Protein AF-A0A367IIX4-F1 (afdb_monomer_lite)

Sequence (174 aa):
MQEYLVDTELEQNIHPFYHLTSIYDNSIYEAFSKIIQKLIRELPALENLLNILRTNSGIEKAYLFDTLTKIYIATDSTPVEMDSYELCSDMIDVVLDIECIYGTQSGCGPIHKSNEDEIVEDLQVGRYRDSGSSHTLADVEASSIIKLNNGDVLYMKEINSHFSSVVYYVDMFK

Foldseek 3Di:
DVVVVVVVVVVVPDDDDDFDDDPVDCRVQVVVLVVLLVVDPCQVVVQVVQQVCCVVPQFPWKFKFFLVSLHTNHIHPDDDDRVVSVVLNVVSVVLVVVCVVPPPPPDDDDPDDDDDDDDDDDPDPDDDDDDDDDDPPDPPFDKDWDADPQGKIWIWTDPDPHTTIMITIHDPPD

Structure (mmCIF, N/CA/C/O backbone):
data_AF-A0A367IIX4-F1
#
_entry.id   AF-A0A367IIX4-F1
#
loop_
_atom_site.group_PDB
_atom_site.id
_atom_site.type_symbol
_atom_site.label_atom_id
_atom_site.label_alt_id
_atom_site.label_comp_id
_atom_site.label_asym_id
_atom_site.label_entity_id
_atom_site.label_seq_id
_atom_site.pdbx_PDB_ins_code
_atom_site.Cartn_x
_atom_site.Cartn_y
_atom_site.Cartn_z
_atom_site.occupancy
_atom_site.B_iso_or_equiv
_atom_site.auth_seq_id
_atom_site.auth_comp_id
_atom_site.auth_asym_id
_atom_site.auth_atom_id
_atom_site.pdbx_PDB_model_num
ATOM 1 N N . MET A 1 1 ? -20.932 34.386 31.357 1.00 48.75 1 MET A N 1
ATOM 2 C CA . MET A 1 1 ? -21.935 33.722 30.491 1.00 48.75 1 MET A CA 1
ATOM 3 C C . MET A 1 1 ? -21.544 33.792 29.011 1.00 48.75 1 MET A C 1
ATOM 5 O O . MET A 1 1 ? -21.866 32.857 28.302 1.00 48.75 1 MET A O 1
ATOM 9 N N . GLN A 1 2 ? -20.805 34.819 28.554 1.00 46.47 2 GLN A N 1
ATOM 10 C CA . GLN A 1 2 ? -20.222 34.857 27.199 1.00 46.47 2 GLN A CA 1
ATOM 11 C C . GLN A 1 2 ? -19.034 33.898 26.956 1.00 46.47 2 GLN A C 1
ATOM 13 O O . GLN A 1 2 ? -18.900 33.430 25.836 1.00 46.47 2 GLN A O 1
ATOM 18 N N . GLU A 1 3 ? -18.204 33.562 27.955 1.00 51.53 3 GLU A N 1
ATOM 19 C CA . GLU A 1 3 ? -17.056 32.644 27.748 1.00 51.53 3 GLU A CA 1
ATOM 20 C C . GLU A 1 3 ? -17.473 31.214 27.364 1.00 51.53 3 GLU A C 1
ATOM 22 O O . GLU A 1 3 ? -16.812 30.587 26.550 1.00 51.53 3 GLU A O 1
ATOM 27 N N . TYR A 1 4 ? -18.615 30.728 27.857 1.00 50.81 4 TYR A N 1
ATOM 28 C CA . TYR A 1 4 ? -19.083 29.357 27.595 1.00 50.81 4 TYR A CA 1
ATOM 29 C C . TYR A 1 4 ? -19.603 29.145 26.160 1.00 50.81 4 TYR A C 1
ATOM 31 O O . TYR A 1 4 ? -19.704 28.016 25.695 1.00 50.81 4 TYR A O 1
ATOM 39 N N . LEU A 1 5 ? -19.958 30.229 25.458 1.00 51.00 5 LEU A N 1
ATOM 40 C CA . LEU A 1 5 ? -20.463 30.173 24.080 1.00 51.00 5 LEU A CA 1
ATOM 41 C C . LEU A 1 5 ? -19.329 30.164 23.046 1.00 51.00 5 LEU A C 1
ATOM 43 O O . LEU A 1 5 ? -19.513 29.625 21.960 1.00 51.00 5 LEU A O 1
ATOM 47 N N . VAL A 1 6 ? -18.155 30.704 23.395 1.00 54.66 6 VAL A N 1
ATOM 48 C CA . VAL A 1 6 ? -16.970 30.697 22.521 1.00 54.66 6 VAL A CA 1
ATOM 49 C C . VAL A 1 6 ? -16.384 29.287 22.413 1.00 54.66 6 VAL A C 1
ATOM 51 O O . VAL A 1 6 ? -16.012 28.863 21.322 1.00 54.66 6 VAL A O 1
ATOM 54 N N . ASP A 1 7 ? -16.393 28.519 23.507 1.00 53.16 7 ASP A N 1
ATOM 55 C CA . ASP A 1 7 ? -15.954 27.117 23.487 1.00 53.16 7 ASP A CA 1
ATOM 56 C C . ASP A 1 7 ? -16.857 26.242 22.598 1.00 53.16 7 ASP A C 1
ATOM 58 O O . ASP A 1 7 ? -16.373 25.351 21.905 1.00 53.16 7 ASP A O 1
ATOM 62 N N . THR A 1 8 ? -18.160 26.547 22.518 1.00 53.91 8 THR A N 1
ATOM 63 C CA . THR A 1 8 ? -19.098 25.796 21.660 1.00 53.91 8 THR A CA 1
ATOM 64 C C . THR A 1 8 ? -18.881 26.077 20.163 1.00 53.91 8 THR A C 1
ATOM 66 O O . THR A 1 8 ? -19.068 25.186 19.336 1.00 53.91 8 THR A O 1
ATOM 69 N N . GLU A 1 9 ? -18.459 27.290 19.785 1.00 52.19 9 GLU A N 1
ATOM 70 C CA . GLU A 1 9 ? -18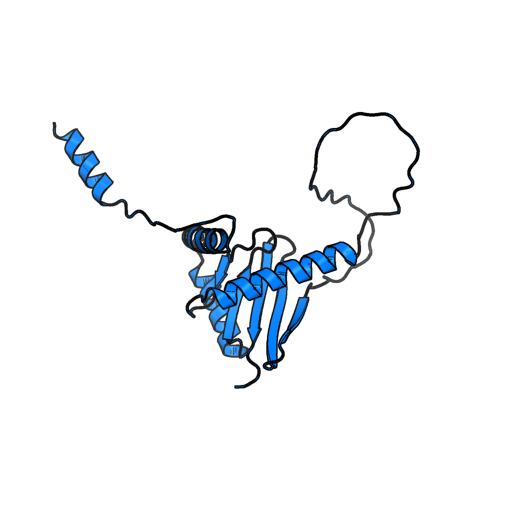.116 27.630 18.390 1.00 52.19 9 GLU A CA 1
ATOM 71 C C . GLU A 1 9 ? -16.762 27.039 17.955 1.00 52.19 9 GLU A C 1
ATOM 73 O O . GLU A 1 9 ? -16.573 26.732 16.776 1.00 52.19 9 GLU A O 1
ATOM 78 N N . LEU A 1 10 ? -15.837 26.811 18.895 1.00 53.91 10 LEU A N 1
ATOM 79 C CA . LEU A 1 10 ? -14.583 26.093 18.637 1.00 53.91 10 LEU A CA 1
ATOM 80 C C . LEU A 1 10 ? -14.809 24.581 18.456 1.00 53.91 10 LEU A C 1
ATOM 82 O O . LEU A 1 10 ? -14.159 23.966 17.609 1.00 53.91 10 LEU A O 1
ATOM 86 N N . GLU A 1 11 ? -15.766 23.988 19.177 1.00 54.19 11 GLU A N 1
ATOM 87 C CA . GLU A 1 11 ? -16.156 22.580 19.000 1.00 54.19 11 GLU A CA 1
ATOM 88 C C . GLU A 1 11 ? -16.892 22.313 17.673 1.00 54.19 11 GLU A C 1
ATOM 90 O O . GLU A 1 11 ? -16.783 21.217 17.120 1.00 54.19 11 GLU A O 1
ATOM 95 N N . GLN A 1 12 ? -17.581 23.310 17.101 1.00 55.44 12 GLN A N 1
ATOM 96 C CA . GLN A 1 12 ? -18.289 23.178 15.815 1.00 55.44 12 GLN A CA 1
ATOM 97 C C . GLN A 1 12 ? -17.371 22.963 14.601 1.00 55.44 12 GLN A C 1
ATOM 99 O O . GLN A 1 12 ? -17.861 22.599 13.533 1.00 55.44 12 GLN A O 1
ATOM 104 N N . ASN A 1 13 ? -16.057 23.152 14.750 1.00 61.38 13 ASN A N 1
ATOM 105 C CA . ASN A 1 13 ? -15.080 22.968 13.674 1.00 61.38 13 ASN A CA 1
ATOM 106 C C . ASN A 1 13 ? -14.241 21.686 13.806 1.00 61.38 13 ASN A C 1
ATOM 108 O O . ASN A 1 13 ? -13.261 21.502 13.081 1.00 61.38 13 ASN A O 1
ATOM 112 N N . ILE A 1 14 ? -14.604 20.781 14.718 1.00 76.00 14 ILE A N 1
ATOM 113 C CA . ILE A 1 14 ? -13.956 19.474 14.818 1.00 76.00 14 ILE A CA 1
ATOM 114 C C . ILE A 1 14 ? -14.688 18.515 13.878 1.00 76.00 14 ILE A C 1
ATOM 116 O O . ILE A 1 14 ? -15.811 18.096 14.146 1.00 76.00 14 ILE A O 1
ATOM 120 N N . HIS A 1 15 ? -14.041 18.150 12.771 1.00 80.06 15 HIS A N 1
ATOM 121 C CA . HIS A 1 15 ? -14.508 17.093 11.873 1.00 80.06 15 HIS A CA 1
ATOM 122 C C . HIS A 1 15 ? -13.854 15.754 12.254 1.00 80.06 15 HIS A C 1
ATOM 124 O O . HIS A 1 15 ? -12.732 15.482 11.815 1.00 80.06 15 HIS A O 1
ATOM 130 N N . PRO A 1 16 ? -14.504 14.907 13.077 1.00 81.31 16 PRO A N 1
ATOM 131 C CA . PRO A 1 16 ? -13.964 13.599 13.417 1.00 81.31 16 PRO A CA 1
ATOM 132 C C . PRO A 1 16 ? -13.968 12.678 12.192 1.00 81.31 16 PRO A C 1
ATOM 134 O O . PRO A 1 16 ? -14.954 12.580 11.461 1.00 81.31 16 PRO A O 1
ATOM 137 N N . PHE A 1 17 ? -12.858 11.970 11.990 1.00 87.12 17 PHE A N 1
ATOM 138 C CA . PHE A 1 17 ? -12.752 10.899 11.005 1.00 87.12 17 PHE A CA 1
ATOM 139 C C . PHE A 1 17 ? -12.858 9.556 11.720 1.00 87.12 17 PHE A C 1
ATOM 141 O O . PHE A 1 17 ? -12.077 9.274 12.628 1.00 87.12 17 PHE A O 1
ATOM 148 N N . TYR A 1 18 ? -13.797 8.723 11.286 1.00 92.19 18 TYR A N 1
ATOM 149 C CA . TYR A 1 18 ? -14.008 7.389 11.837 1.00 92.19 18 TYR A CA 1
ATOM 150 C C . TYR A 1 18 ? -13.499 6.336 10.858 1.00 92.19 18 TYR A C 1
ATOM 152 O O . TYR A 1 18 ? -13.716 6.449 9.653 1.00 92.19 18 TYR A O 1
ATOM 160 N N . HIS A 1 19 ? -12.852 5.306 11.393 1.00 92.94 19 HIS A N 1
ATOM 161 C CA . HIS A 1 19 ? -12.435 4.122 10.653 1.00 92.94 19 HIS A CA 1
ATOM 162 C C . HIS A 1 19 ? -12.915 2.899 11.431 1.00 92.94 19 HIS A C 1
ATOM 164 O O . HIS A 1 19 ? -12.819 2.873 12.658 1.00 92.94 19 HIS A O 1
ATOM 170 N N . LEU A 1 20 ? -13.456 1.911 10.726 1.00 94.25 20 LEU A N 1
ATOM 171 C CA . LEU A 1 20 ? -13.761 0.608 11.305 1.00 94.25 20 LEU A CA 1
ATOM 172 C C . LEU A 1 20 ? -12.497 -0.233 11.181 1.00 94.25 20 LEU A C 1
ATOM 174 O O . LEU A 1 20 ? -12.022 -0.429 10.067 1.00 94.25 20 LEU A O 1
ATOM 178 N N . THR A 1 21 ? -11.939 -0.664 12.309 1.00 96.25 21 THR A N 1
ATOM 179 C CA . THR A 1 21 ? -10.687 -1.422 12.336 1.00 96.25 21 THR A CA 1
ATOM 180 C C . THR A 1 21 ? -10.838 -2.718 13.118 1.00 96.25 21 THR A C 1
ATOM 182 O O . THR A 1 21 ? -11.580 -2.792 14.101 1.00 96.25 21 THR A O 1
ATOM 185 N N . SER A 1 22 ? -10.103 -3.742 12.698 1.00 95.12 22 SER A N 1
ATOM 186 C CA . SER A 1 22 ? -9.940 -5.004 13.410 1.00 95.12 22 SER A CA 1
ATOM 187 C C . SER A 1 22 ? -8.484 -5.453 13.307 1.00 95.12 22 SER A C 1
ATOM 189 O O . SER A 1 22 ? -7.802 -5.166 12.332 1.00 95.12 22 SER A O 1
ATOM 191 N N . ILE A 1 23 ? -7.989 -6.148 14.332 1.00 93.88 23 ILE A N 1
ATOM 192 C CA . ILE A 1 23 ? -6.646 -6.759 14.316 1.00 93.88 23 ILE A CA 1
ATOM 193 C C . ILE A 1 23 ? -6.624 -8.109 13.586 1.00 93.88 23 ILE A C 1
ATOM 195 O O . ILE A 1 23 ? -5.567 -8.708 13.430 1.00 93.88 23 ILE A O 1
ATOM 199 N N . TYR A 1 24 ? -7.800 -8.619 13.217 1.00 94.12 24 TYR A N 1
ATOM 200 C CA . TYR A 1 24 ? -7.963 -9.896 12.522 1.00 94.12 24 TYR A CA 1
ATOM 201 C C . TYR A 1 24 ? -8.083 -9.734 11.005 1.00 94.12 24 TYR A C 1
ATOM 203 O O . TYR A 1 24 ? -8.172 -10.734 10.301 1.00 94.12 24 TYR A O 1
ATOM 211 N N . ASP A 1 25 ? -8.126 -8.497 10.514 1.00 91.94 25 ASP A N 1
ATOM 212 C CA . ASP A 1 25 ? -8.172 -8.168 9.095 1.00 91.94 25 ASP A CA 1
ATOM 213 C C . ASP A 1 25 ? -7.174 -7.043 8.775 1.00 91.94 25 ASP A C 1
ATOM 215 O O . ASP A 1 25 ? -6.486 -6.503 9.645 1.00 91.94 25 ASP A O 1
ATOM 219 N N . ASN A 1 26 ? -7.096 -6.688 7.498 1.00 90.31 26 ASN A N 1
ATOM 220 C CA . ASN A 1 26 ? -6.173 -5.682 6.989 1.00 90.31 26 ASN A CA 1
ATOM 221 C C . ASN A 1 26 ? -6.642 -4.228 7.214 1.00 90.31 26 ASN A C 1
ATOM 223 O O . ASN A 1 26 ? -5.905 -3.281 6.926 1.00 90.31 26 ASN A O 1
ATOM 227 N N . SER A 1 27 ? -7.847 -4.021 7.763 1.00 92.69 27 SER A N 1
ATOM 228 C CA . SER A 1 27 ? -8.463 -2.691 7.896 1.00 92.69 27 SER A CA 1
ATOM 229 C C . SER A 1 27 ? -7.707 -1.766 8.848 1.00 92.69 27 SER A C 1
ATOM 231 O O . SER A 1 27 ? -7.695 -0.547 8.658 1.00 92.69 27 SER A O 1
ATOM 233 N N . ILE A 1 28 ? -7.028 -2.324 9.857 1.00 94.25 28 ILE A N 1
ATOM 234 C CA . ILE A 1 28 ? -6.205 -1.544 10.783 1.00 94.25 28 ILE A CA 1
ATOM 235 C C . ILE A 1 28 ? -5.056 -0.842 10.054 1.00 94.25 28 ILE A C 1
ATOM 237 O O . ILE A 1 28 ? -4.840 0.356 10.253 1.00 94.25 28 ILE A O 1
ATOM 241 N N . TYR A 1 29 ? -4.363 -1.549 9.166 1.00 93.50 29 TYR A N 1
ATOM 242 C CA . TYR A 1 29 ? -3.235 -1.003 8.421 1.00 93.50 29 TYR A CA 1
ATOM 243 C C . TYR A 1 29 ? -3.688 0.011 7.368 1.00 93.50 29 TYR A C 1
ATOM 245 O O . TYR A 1 29 ? -3.053 1.054 7.205 1.00 93.50 29 TYR A O 1
ATOM 253 N N . GLU A 1 30 ? -4.820 -0.233 6.705 1.00 91.44 30 GLU A N 1
ATOM 254 C CA . GLU A 1 30 ? -5.421 0.716 5.762 1.00 91.44 30 GLU A CA 1
ATOM 255 C C . GLU A 1 30 ? -5.816 2.031 6.459 1.00 91.44 30 GLU A C 1
ATOM 257 O O . GLU A 1 30 ? -5.483 3.128 5.996 1.00 91.44 30 GLU A O 1
ATOM 262 N N . ALA A 1 31 ? -6.483 1.936 7.614 1.00 93.56 31 ALA A N 1
ATOM 263 C CA . ALA A 1 31 ? -6.867 3.097 8.406 1.00 93.56 31 ALA A CA 1
ATOM 264 C C . ALA A 1 31 ? -5.638 3.899 8.853 1.00 93.56 31 ALA A C 1
ATOM 266 O O . ALA A 1 31 ? -5.606 5.121 8.685 1.00 93.56 31 ALA A O 1
ATOM 267 N N . PHE A 1 32 ? -4.600 3.226 9.363 1.00 94.62 32 PHE A N 1
ATOM 268 C CA . PHE A 1 32 ? -3.351 3.895 9.724 1.00 94.62 32 PHE A CA 1
ATOM 269 C C . PHE A 1 32 ? -2.665 4.531 8.521 1.00 94.62 32 PHE A C 1
ATOM 271 O O . PHE A 1 32 ? -2.200 5.659 8.635 1.00 94.62 32 PHE A O 1
ATOM 278 N N . SER A 1 33 ? -2.676 3.889 7.357 1.00 93.81 33 SER A N 1
ATOM 279 C CA . SER A 1 33 ? -2.114 4.460 6.129 1.00 93.81 33 SER A CA 1
ATOM 280 C C . SER A 1 33 ? -2.796 5.778 5.755 1.00 93.81 33 SER A C 1
ATOM 282 O O . SER A 1 33 ? -2.125 6.789 5.552 1.00 93.81 33 SER A O 1
ATOM 284 N N . LYS A 1 34 ? -4.134 5.832 5.798 1.00 91.69 34 LYS A N 1
ATOM 285 C CA . LYS A 1 34 ? -4.903 7.073 5.573 1.00 91.69 34 LYS A CA 1
ATOM 286 C C . LYS A 1 34 ? -4.622 8.148 6.626 1.00 91.69 34 LYS A C 1
ATOM 288 O O . LYS A 1 34 ? -4.617 9.338 6.308 1.00 91.69 34 LYS A O 1
ATOM 293 N N . ILE A 1 35 ? -4.409 7.756 7.881 1.00 94.12 35 ILE A N 1
ATOM 294 C CA . ILE A 1 35 ? -4.071 8.685 8.969 1.00 94.12 35 ILE A CA 1
ATOM 295 C C . ILE A 1 35 ? -2.666 9.257 8.763 1.00 94.12 35 ILE A C 1
ATOM 297 O O . ILE A 1 35 ? -2.502 10.474 8.794 1.00 94.12 35 ILE A O 1
ATOM 301 N N . ILE A 1 36 ? -1.669 8.408 8.506 1.00 92.50 36 ILE A N 1
ATOM 302 C CA . ILE A 1 36 ? -0.275 8.811 8.294 1.00 92.50 36 ILE A CA 1
ATOM 303 C C . ILE A 1 36 ? -0.147 9.715 7.068 1.00 92.50 36 ILE A C 1
ATOM 305 O O . ILE A 1 36 ? 0.527 10.740 7.140 1.00 92.50 36 ILE A O 1
ATOM 309 N N . GLN A 1 37 ? -0.860 9.419 5.980 1.00 91.88 37 GLN A N 1
ATOM 310 C CA . GLN A 1 37 ? -0.900 10.282 4.798 1.00 91.88 37 GLN A CA 1
ATOM 311 C C . GLN A 1 37 ? -1.332 11.716 5.124 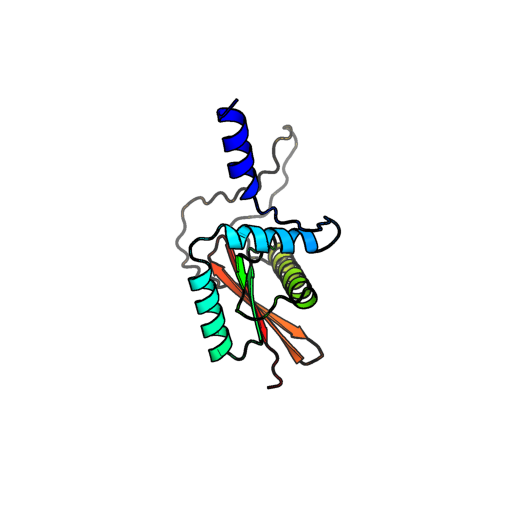1.00 91.88 37 GLN A C 1
ATOM 313 O O . GLN A 1 37 ? -0.749 12.665 4.604 1.00 91.88 37 GLN A O 1
ATOM 318 N N . LYS A 1 38 ? -2.288 11.899 6.044 1.00 90.31 38 LYS A N 1
ATOM 319 C CA . LYS A 1 38 ? -2.714 13.235 6.499 1.00 90.31 38 LYS A CA 1
ATOM 320 C C . LYS A 1 38 ? -1.660 13.958 7.344 1.00 90.31 38 LYS A C 1
ATOM 322 O O . LYS A 1 38 ? -1.750 15.174 7.490 1.00 90.31 38 LYS A O 1
ATOM 327 N N . LEU A 1 39 ? -0.687 13.242 7.908 1.00 91.62 39 LEU A N 1
ATOM 328 C CA . LEU A 1 39 ? 0.400 13.823 8.703 1.00 91.62 39 LEU A CA 1
ATOM 329 C C . LEU A 1 39 ? 1.596 14.260 7.842 1.00 91.62 39 LEU A C 1
ATOM 331 O O . LEU A 1 39 ? 2.377 15.114 8.265 1.00 91.62 39 LEU A O 1
ATOM 335 N N . ILE A 1 40 ? 1.757 13.700 6.640 1.00 89.81 40 ILE A N 1
ATOM 336 C CA . ILE A 1 40 ? 2.887 13.997 5.753 1.00 89.81 40 ILE A CA 1
ATOM 337 C C . ILE A 1 40 ? 2.609 15.281 4.966 1.00 89.81 40 ILE A C 1
ATOM 339 O O . ILE A 1 40 ? 1.755 15.322 4.084 1.00 89.81 40 ILE A O 1
ATOM 343 N N . ARG A 1 41 ? 3.389 16.336 5.235 1.00 88.81 41 ARG A N 1
ATOM 344 C CA . ARG A 1 41 ? 3.205 17.652 4.596 1.00 88.81 41 ARG A CA 1
ATOM 345 C C . ARG A 1 41 ? 3.416 17.641 3.077 1.00 88.81 41 ARG A C 1
ATOM 347 O O . ARG A 1 41 ? 2.712 18.344 2.364 1.00 88.81 41 ARG A O 1
ATOM 354 N N . GLU A 1 42 ? 4.365 16.845 2.589 1.00 90.69 42 GLU A N 1
ATOM 355 C CA . GLU A 1 42 ? 4.748 16.782 1.167 1.00 90.69 42 GLU A CA 1
ATOM 356 C C . GLU A 1 42 ? 4.148 15.561 0.439 1.00 90.69 42 GLU A C 1
ATOM 358 O O . GLU A 1 42 ? 4.700 15.094 -0.559 1.00 90.69 42 GLU A O 1
ATOM 363 N N . LEU A 1 43 ? 3.009 15.032 0.913 1.00 90.19 43 LEU A N 1
ATOM 364 C CA . LEU A 1 43 ? 2.311 13.917 0.258 1.00 90.19 43 LEU A CA 1
ATOM 365 C C . LEU A 1 43 ? 2.054 14.158 -1.248 1.00 90.19 43 LEU A C 1
ATOM 367 O O . LEU A 1 43 ? 2.320 13.243 -2.030 1.00 90.19 43 LEU A O 1
ATOM 371 N N . PRO A 1 44 ? 1.647 15.367 -1.703 1.00 93.12 44 PRO A N 1
ATOM 372 C CA . PRO A 1 44 ? 1.408 15.611 -3.128 1.00 93.12 44 PRO A CA 1
ATOM 373 C C . PRO A 1 44 ? 2.649 15.421 -4.011 1.00 93.12 44 PRO A C 1
ATOM 375 O O . PRO A 1 44 ? 2.531 15.081 -5.186 1.00 93.12 44 PRO A O 1
ATOM 378 N N . ALA A 1 45 ? 3.856 15.639 -3.480 1.00 93.06 45 ALA A N 1
ATOM 379 C CA . ALA A 1 45 ? 5.086 15.419 -4.236 1.00 93.06 45 ALA A CA 1
ATOM 380 C C . ALA A 1 45 ? 5.347 13.918 -4.458 1.00 93.06 45 ALA A C 1
ATOM 382 O O . ALA A 1 45 ? 5.700 13.513 -5.566 1.00 93.06 45 ALA A O 1
ATOM 383 N N . LEU A 1 46 ? 5.123 13.099 -3.423 1.00 90.75 46 LEU A N 1
ATOM 384 C CA . LEU A 1 46 ? 5.238 11.638 -3.487 1.00 90.75 46 LEU A CA 1
ATOM 385 C C . LEU A 1 46 ? 4.203 11.038 -4.445 1.00 90.75 46 LEU A C 1
ATOM 387 O O . LEU A 1 46 ? 4.554 10.222 -5.293 1.00 90.75 46 LEU A O 1
ATOM 391 N N . GLU A 1 47 ? 2.951 11.490 -4.363 1.00 92.06 47 GLU A N 1
ATOM 392 C CA . GLU A 1 47 ? 1.885 11.063 -5.273 1.00 92.06 47 GLU A CA 1
ATOM 393 C C . GLU A 1 47 ? 2.220 11.414 -6.732 1.00 92.06 47 GLU A C 1
ATOM 395 O O . GLU A 1 47 ? 2.105 10.571 -7.622 1.00 92.06 47 GLU A O 1
ATOM 400 N N . ASN A 1 48 ? 2.720 12.628 -6.992 1.00 94.19 48 ASN A N 1
ATOM 401 C CA . ASN A 1 48 ? 3.157 13.026 -8.332 1.00 94.19 48 ASN A CA 1
ATOM 402 C C . ASN A 1 48 ? 4.307 12.160 -8.860 1.00 94.19 48 ASN A C 1
ATOM 404 O O . ASN A 1 48 ? 4.300 11.794 -10.035 1.00 94.19 48 ASN A O 1
ATOM 408 N N . LEU A 1 49 ? 5.273 11.796 -8.012 1.00 91.06 49 LEU A N 1
ATOM 409 C CA . LEU A 1 49 ? 6.361 10.901 -8.403 1.00 91.06 49 LEU A CA 1
ATOM 410 C C . LEU A 1 49 ? 5.831 9.514 -8.796 1.00 91.06 49 LEU A C 1
ATOM 412 O O . LEU A 1 49 ? 6.217 8.986 -9.841 1.00 91.06 49 LEU A O 1
ATOM 416 N N . LEU A 1 50 ? 4.909 8.957 -8.005 1.00 89.62 50 LEU A N 1
ATOM 417 C CA . LEU A 1 50 ? 4.260 7.679 -8.306 1.00 89.62 50 LEU A CA 1
ATOM 418 C C . LEU A 1 50 ? 3.423 7.756 -9.591 1.00 89.62 50 LEU A C 1
ATOM 420 O O . LEU A 1 50 ? 3.485 6.846 -10.412 1.00 89.62 50 LEU A O 1
ATOM 424 N N . ASN A 1 51 ? 2.718 8.865 -9.831 1.00 91.75 51 ASN A N 1
ATOM 425 C CA . ASN A 1 51 ? 1.956 9.089 -11.063 1.00 91.75 51 ASN A CA 1
ATOM 426 C C . ASN A 1 51 ? 2.858 9.170 -12.309 1.00 91.75 51 ASN A C 1
ATOM 428 O O . ASN A 1 51 ? 2.524 8.597 -13.351 1.00 91.75 51 ASN A O 1
ATOM 432 N N . ILE A 1 52 ? 4.009 9.849 -12.219 1.00 92.06 52 ILE A N 1
ATOM 433 C CA . ILE A 1 52 ? 5.006 9.903 -13.302 1.00 92.06 52 ILE A CA 1
ATOM 434 C C . ILE A 1 52 ? 5.541 8.500 -13.584 1.00 92.06 52 ILE A C 1
ATOM 436 O O . ILE A 1 52 ? 5.598 8.080 -14.740 1.00 92.06 52 ILE A O 1
ATOM 440 N N . LEU A 1 53 ? 5.911 7.763 -12.541 1.00 86.81 53 LEU A N 1
ATOM 441 C CA . LEU A 1 53 ? 6.438 6.411 -12.670 1.00 86.81 53 LEU A CA 1
ATOM 442 C C . LEU A 1 53 ? 5.424 5.464 -13.318 1.00 86.81 53 LEU A C 1
ATOM 444 O O . LEU A 1 53 ? 5.759 4.757 -14.269 1.00 86.81 53 LEU A O 1
ATOM 448 N N . ARG A 1 54 ? 4.172 5.524 -12.859 1.00 86.94 54 ARG A N 1
ATOM 449 C CA . ARG A 1 54 ? 3.047 4.764 -13.400 1.00 86.94 54 ARG A CA 1
ATOM 450 C C . ARG A 1 54 ? 2.847 5.028 -14.892 1.00 86.94 54 ARG A C 1
ATOM 452 O O . ARG A 1 54 ? 2.841 4.095 -15.691 1.00 86.94 54 ARG A O 1
ATOM 459 N N . THR A 1 55 ? 2.764 6.305 -15.267 1.00 88.56 55 THR A N 1
ATOM 460 C CA . THR A 1 55 ? 2.504 6.741 -16.649 1.00 88.56 55 THR A CA 1
ATOM 461 C C . THR A 1 55 ? 3.619 6.328 -17.614 1.00 88.56 55 THR A C 1
ATOM 463 O O . THR A 1 55 ? 3.342 6.020 -18.768 1.00 88.56 55 THR A O 1
ATOM 466 N N . ASN A 1 56 ? 4.875 6.298 -17.157 1.00 88.69 56 ASN A N 1
ATOM 467 C CA . ASN A 1 56 ? 6.020 5.965 -18.009 1.00 88.69 56 ASN A CA 1
ATOM 468 C C . ASN A 1 56 ? 6.355 4.465 -18.063 1.00 88.69 56 ASN A C 1
ATOM 470 O O . ASN A 1 56 ? 7.127 4.066 -18.931 1.00 88.69 56 ASN A O 1
ATOM 474 N N . SER A 1 57 ? 5.807 3.646 -17.160 1.00 83.25 57 SER A N 1
ATOM 475 C CA . SER A 1 57 ? 6.249 2.250 -16.981 1.00 83.25 57 SER A CA 1
ATOM 476 C C . SER A 1 57 ? 5.150 1.204 -17.183 1.00 83.25 57 SER A C 1
ATOM 478 O O . SER A 1 57 ? 5.424 0.019 -17.032 1.00 83.25 57 SER A O 1
ATOM 480 N N . GLY A 1 58 ? 3.915 1.613 -17.496 1.00 81.12 58 GLY A N 1
ATOM 481 C CA . GLY A 1 58 ? 2.797 0.680 -17.702 1.00 81.12 58 GLY A CA 1
ATOM 482 C C . GLY A 1 58 ? 2.332 -0.034 -16.427 1.00 81.12 58 GLY A C 1
ATOM 483 O O . GLY A 1 58 ? 1.713 -1.086 -16.499 1.00 81.12 58 GLY A O 1
ATOM 484 N N . ILE A 1 59 ? 2.640 0.522 -15.255 1.00 85.56 59 ILE A N 1
ATOM 485 C CA . ILE A 1 59 ? 2.204 -0.010 -13.959 1.00 85.56 59 ILE A CA 1
ATOM 486 C C . ILE A 1 59 ? 0.724 0.343 -13.777 1.00 85.56 59 ILE A C 1
ATOM 488 O O . ILE A 1 59 ? 0.328 1.478 -14.045 1.00 85.56 59 ILE A O 1
ATOM 492 N N . GLU A 1 60 ? -0.106 -0.579 -13.292 1.00 85.69 60 GLU A N 1
ATOM 493 C CA . GLU A 1 60 ? -1.519 -0.258 -13.065 1.00 85.69 60 GLU A CA 1
ATOM 494 C C . GLU A 1 60 ? -1.748 0.391 -11.706 1.00 85.69 60 GLU A C 1
ATOM 496 O O . GLU A 1 60 ? -2.527 1.345 -11.632 1.00 85.69 60 GLU A O 1
ATOM 501 N N . LYS A 1 61 ? -1.025 -0.068 -10.676 1.00 88.56 61 LYS A N 1
ATOM 502 C CA . LYS A 1 61 ? -1.115 0.430 -9.301 1.00 88.56 61 LYS A CA 1
ATOM 503 C C . LYS A 1 61 ? 0.256 0.459 -8.625 1.00 88.56 61 LYS A C 1
ATOM 505 O O . LYS A 1 61 ? 1.042 -0.477 -8.776 1.00 88.56 61 LYS A O 1
ATOM 510 N N . ALA A 1 62 ? 0.545 1.529 -7.882 1.00 89.56 62 ALA A N 1
ATOM 511 C CA . ALA A 1 62 ? 1.811 1.683 -7.169 1.00 89.56 62 ALA A CA 1
ATOM 512 C C . ALA A 1 62 ? 1.594 2.086 -5.706 1.00 89.56 62 ALA A C 1
ATOM 514 O O . ALA A 1 62 ? 0.841 3.015 -5.391 1.00 89.56 62 ALA A O 1
ATOM 515 N N . TYR A 1 63 ? 2.315 1.411 -4.814 1.00 90.69 63 TYR A N 1
ATOM 516 C CA . TYR A 1 63 ? 2.300 1.679 -3.384 1.00 90.69 63 TYR A CA 1
ATOM 517 C C . TYR A 1 63 ? 3.714 1.867 -2.858 1.00 90.69 63 TYR A C 1
ATOM 519 O O . TYR A 1 63 ? 4.620 1.094 -3.166 1.00 90.69 63 TYR A O 1
ATOM 527 N N . LEU A 1 64 ? 3.877 2.874 -2.010 1.00 90.56 64 LEU A N 1
ATOM 528 C CA . LEU A 1 64 ? 5.078 3.076 -1.221 1.00 90.56 64 LEU A CA 1
ATOM 529 C C . LEU A 1 64 ? 4.825 2.541 0.187 1.00 90.56 64 LEU A C 1
ATOM 531 O O . LEU A 1 64 ? 4.113 3.185 0.954 1.00 90.56 64 LEU A O 1
ATOM 535 N N . PHE A 1 65 ? 5.384 1.381 0.515 1.00 89.69 65 PHE A N 1
ATOM 536 C CA . PHE A 1 65 ? 5.151 0.698 1.787 1.00 89.69 65 PHE A CA 1
ATOM 537 C C . PHE A 1 65 ? 6.290 0.902 2.778 1.00 89.69 65 PHE A C 1
ATOM 539 O O . PHE A 1 65 ? 7.457 0.780 2.411 1.00 89.69 65 PHE A O 1
ATOM 546 N N . ASP A 1 66 ? 5.939 1.095 4.046 1.00 88.75 66 ASP A N 1
ATOM 547 C CA . ASP A 1 66 ? 6.797 0.721 5.165 1.00 88.75 66 ASP A CA 1
ATOM 548 C C . ASP A 1 66 ? 6.682 -0.796 5.382 1.00 88.75 66 ASP A C 1
ATOM 550 O O . ASP A 1 66 ? 5.634 -1.313 5.778 1.00 88.75 66 ASP A O 1
ATOM 554 N N . THR A 1 67 ? 7.761 -1.518 5.082 1.00 83.69 67 THR A N 1
ATOM 555 C CA . THR A 1 67 ? 7.791 -2.987 5.070 1.00 83.69 67 THR A CA 1
ATOM 556 C C . THR A 1 67 ? 7.613 -3.610 6.448 1.00 83.69 67 THR A C 1
ATOM 558 O O . THR A 1 67 ? 7.091 -4.714 6.537 1.00 83.69 67 THR A O 1
ATOM 561 N N . LEU A 1 68 ? 7.998 -2.923 7.529 1.00 82.75 68 LEU A N 1
ATOM 562 C CA . LEU A 1 68 ? 7.874 -3.474 8.883 1.00 82.75 68 LEU A CA 1
ATOM 563 C C . LEU A 1 68 ? 6.451 -3.360 9.429 1.00 82.75 68 LEU A C 1
ATOM 565 O O . LEU A 1 68 ? 5.994 -4.226 10.171 1.00 82.75 68 LEU A O 1
ATOM 569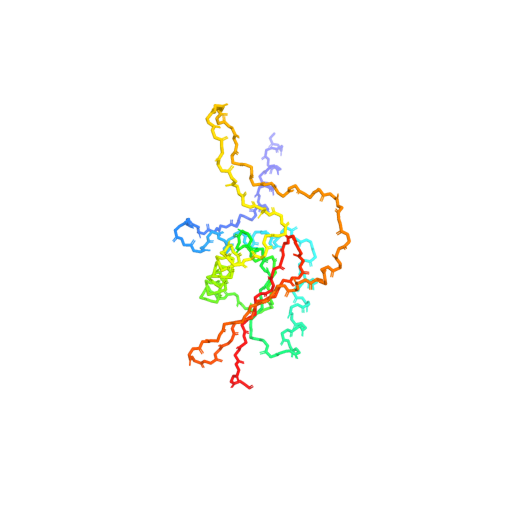 N N . THR A 1 69 ? 5.761 -2.269 9.097 1.00 88.19 69 THR A N 1
ATOM 570 C CA . THR A 1 69 ? 4.442 -1.955 9.662 1.00 88.19 69 THR A CA 1
ATOM 571 C C . THR A 1 69 ? 3.291 -2.256 8.711 1.00 88.19 69 THR A C 1
ATOM 573 O O . THR A 1 69 ? 2.139 -2.169 9.132 1.00 88.19 69 THR A O 1
ATOM 576 N N . LYS A 1 70 ? 3.580 -2.597 7.446 1.00 88.19 70 LYS A N 1
ATOM 577 C CA . LYS A 1 70 ? 2.603 -2.799 6.358 1.00 88.19 70 LYS A CA 1
ATOM 578 C C . LYS A 1 70 ? 1.764 -1.556 6.033 1.00 88.19 70 LYS A C 1
ATOM 580 O O . LYS A 1 70 ? 0.753 -1.638 5.331 1.00 88.19 70 LYS A O 1
ATOM 585 N N . ILE A 1 71 ? 2.178 -0.392 6.529 1.00 92.00 71 ILE A N 1
ATOM 586 C CA . ILE A 1 71 ? 1.534 0.894 6.273 1.00 92.00 71 ILE A CA 1
ATOM 587 C C . ILE A 1 71 ? 2.018 1.413 4.920 1.00 92.00 71 ILE A C 1
ATOM 589 O O . ILE A 1 71 ? 3.222 1.501 4.684 1.00 92.00 71 ILE A O 1
ATOM 593 N N . TYR A 1 72 ? 1.101 1.816 4.039 1.00 91.50 72 TYR A N 1
ATOM 594 C CA . TYR A 1 72 ? 1.490 2.532 2.827 1.00 91.50 72 TYR A CA 1
ATOM 595 C C . TYR A 1 72 ? 1.604 4.036 3.114 1.00 91.50 72 TYR A C 1
ATOM 597 O O . TYR A 1 72 ? 0.658 4.708 3.523 1.00 91.50 72 TYR A O 1
ATOM 605 N N . ILE A 1 73 ? 2.796 4.577 2.890 1.00 90.69 73 ILE A N 1
ATOM 606 C CA . ILE A 1 73 ? 3.151 5.984 3.093 1.00 90.69 73 ILE A CA 1
ATOM 607 C C . ILE A 1 73 ? 2.527 6.851 1.995 1.00 90.69 73 ILE A C 1
ATOM 609 O O . ILE A 1 73 ? 2.017 7.936 2.261 1.00 90.69 73 ILE A O 1
ATOM 613 N N . ALA A 1 74 ? 2.546 6.372 0.751 1.00 91.19 74 ALA A N 1
ATOM 614 C CA . ALA A 1 74 ? 1.995 7.059 -0.412 1.00 91.19 74 ALA A CA 1
ATOM 615 C C . ALA A 1 74 ? 1.474 6.042 -1.434 1.00 91.19 74 ALA A C 1
ATOM 617 O O . ALA A 1 74 ? 1.905 4.890 -1.466 1.00 91.19 74 ALA A O 1
ATOM 618 N N . THR A 1 75 ? 0.547 6.474 -2.278 1.00 92.06 75 THR A N 1
ATOM 619 C CA . THR A 1 75 ? 0.028 5.694 -3.404 1.00 92.06 75 THR A CA 1
ATOM 620 C C . THR A 1 75 ? -0.181 6.628 -4.591 1.00 92.06 75 THR A C 1
ATOM 622 O O . THR A 1 75 ? -0.191 7.848 -4.420 1.00 92.06 75 THR A O 1
ATOM 625 N N . ASP A 1 76 ? -0.267 6.074 -5.794 1.00 91.88 76 ASP A N 1
ATOM 626 C CA . ASP A 1 76 ? -0.646 6.832 -6.981 1.00 91.88 76 ASP A CA 1
ATOM 627 C C . ASP A 1 76 ? -2.122 7.277 -6.924 1.00 91.88 76 ASP A C 1
ATOM 629 O O . ASP A 1 76 ? -2.898 6.836 -6.079 1.00 91.88 76 ASP A O 1
ATOM 633 N N . SER A 1 77 ? -2.521 8.124 -7.871 1.00 90.31 77 SER A N 1
ATOM 634 C CA . SER A 1 77 ? -3.852 8.751 -7.923 1.00 90.31 77 SER A CA 1
ATOM 635 C C . SER A 1 77 ? -5.032 7.795 -8.151 1.00 90.31 77 SER A C 1
ATOM 637 O O . SER A 1 77 ? -6.189 8.214 -8.050 1.00 90.31 77 SER A O 1
ATOM 639 N N . THR A 1 78 ? -4.794 6.523 -8.485 1.00 88.19 78 THR A N 1
ATOM 640 C CA . THR A 1 78 ? -5.888 5.549 -8.596 1.00 88.19 78 THR A CA 1
ATOM 641 C C . THR A 1 78 ? -6.493 5.222 -7.235 1.00 88.19 78 THR A C 1
ATOM 643 O O . THR A 1 78 ? -5.774 5.179 -6.232 1.00 88.19 78 THR A O 1
ATOM 646 N N . PRO A 1 79 ? -7.808 4.944 -7.171 1.00 88.06 79 PRO A N 1
ATOM 647 C CA . PRO A 1 79 ? -8.431 4.516 -5.928 1.00 88.06 79 PRO A CA 1
ATOM 648 C C . PRO A 1 79 ? -7.738 3.262 -5.383 1.00 88.06 79 PRO A C 1
ATOM 650 O O . PRO A 1 79 ? -7.327 2.381 -6.136 1.00 88.06 79 PRO A O 1
ATOM 653 N N . VAL A 1 80 ? -7.578 3.205 -4.062 1.00 87.75 80 VAL A N 1
ATOM 654 C CA . VAL A 1 80 ? -7.034 2.027 -3.383 1.00 87.75 80 VAL A CA 1
ATOM 655 C C . VAL A 1 80 ? -8.136 0.980 -3.291 1.00 87.75 80 VAL A C 1
ATOM 657 O O . VAL A 1 80 ? -9.167 1.220 -2.664 1.00 87.75 80 VAL A O 1
ATOM 660 N N . GLU A 1 81 ? -7.902 -0.168 -3.916 1.00 88.81 81 GLU A N 1
ATOM 661 C CA . GLU A 1 81 ? -8.728 -1.362 -3.759 1.00 88.81 81 GLU A CA 1
ATOM 662 C C . GLU A 1 81 ? -8.156 -2.232 -2.640 1.00 88.81 81 GLU A C 1
ATOM 664 O O . GLU A 1 81 ? -6.936 -2.391 -2.537 1.00 88.81 81 GLU A O 1
ATOM 669 N N . MET A 1 82 ? -9.037 -2.787 -1.804 1.00 87.56 82 MET A N 1
ATOM 670 C CA . MET A 1 82 ? -8.618 -3.588 -0.654 1.00 87.56 82 MET A CA 1
ATOM 671 C C . MET A 1 82 ? -7.856 -4.834 -1.108 1.00 87.56 82 MET A C 1
ATOM 673 O O . MET A 1 82 ? -6.757 -5.075 -0.628 1.00 87.56 82 MET A O 1
ATOM 677 N N . ASP A 1 83 ? -8.361 -5.534 -2.123 1.00 88.19 83 ASP A N 1
ATOM 678 C CA . ASP A 1 83 ? -7.752 -6.756 -2.661 1.00 88.19 83 ASP A CA 1
ATOM 679 C C . ASP A 1 83 ? -6.307 -6.526 -3.143 1.00 88.19 83 ASP A C 1
ATOM 681 O O . ASP A 1 83 ? -5.412 -7.330 -2.885 1.00 88.19 83 ASP A O 1
ATOM 685 N N . SER A 1 84 ? -6.052 -5.384 -3.796 1.00 87.38 84 SER A N 1
ATOM 686 C CA . SER A 1 84 ? -4.703 -5.002 -4.235 1.00 87.38 84 SER A CA 1
ATOM 687 C C . SER A 1 84 ? -3.772 -4.733 -3.051 1.00 87.38 84 SER A C 1
ATOM 689 O O . SER A 1 84 ? -2.596 -5.101 -3.095 1.00 87.38 84 SER A O 1
ATOM 691 N N . TYR A 1 85 ? -4.284 -4.100 -1.991 1.00 89.81 85 TYR A N 1
ATOM 692 C CA . TYR A 1 85 ? -3.529 -3.872 -0.760 1.00 89.81 85 TYR A CA 1
ATOM 693 C C . TYR A 1 85 ? -3.173 -5.196 -0.072 1.00 89.81 85 TYR A C 1
ATOM 695 O O . TYR A 1 85 ? -2.010 -5.395 0.280 1.00 89.81 85 TYR A O 1
ATOM 703 N N . GLU A 1 86 ? -4.142 -6.103 0.082 1.00 91.00 86 GLU A N 1
ATOM 704 C CA . GLU A 1 86 ? -3.932 -7.405 0.728 1.00 91.00 86 GLU A CA 1
ATOM 705 C C . GLU A 1 86 ? -2.863 -8.213 -0.006 1.00 91.00 86 GLU A C 1
ATOM 707 O O . GLU A 1 86 ? -1.907 -8.681 0.607 1.00 91.00 86 GLU A O 1
ATOM 712 N N . LEU A 1 87 ? -2.941 -8.268 -1.335 1.00 89.94 87 LEU A N 1
ATOM 713 C CA . LEU A 1 87 ? -1.972 -8.997 -2.143 1.00 89.94 87 LEU A CA 1
ATOM 714 C C . LEU A 1 87 ? -0.549 -8.413 -2.044 1.00 89.94 87 LEU A C 1
ATOM 716 O O . LEU A 1 87 ? 0.433 -9.156 -2.007 1.00 89.94 87 LEU A O 1
ATOM 720 N N . CYS A 1 88 ? -0.417 -7.083 -1.979 1.00 88.69 88 CYS A N 1
ATOM 721 C CA . CYS A 1 88 ? 0.880 -6.434 -1.775 1.00 88.69 88 CYS A CA 1
ATOM 722 C C . CYS A 1 88 ? 1.433 -6.682 -0.361 1.00 88.69 88 CYS A C 1
ATOM 724 O O . CYS A 1 88 ? 2.640 -6.859 -0.202 1.00 88.69 88 CYS A O 1
ATOM 726 N N . SER A 1 89 ? 0.562 -6.702 0.652 1.00 89.19 89 SER A N 1
ATOM 727 C CA . SER A 1 89 ? 0.904 -7.011 2.046 1.00 89.19 89 SER A CA 1
ATOM 728 C C . SER A 1 89 ? 1.426 -8.445 2.187 1.00 89.19 89 SER A C 1
ATOM 730 O O . SER A 1 89 ? 2.498 -8.655 2.755 1.00 89.19 89 SER A O 1
ATOM 732 N N . ASP A 1 90 ? 0.742 -9.414 1.577 1.00 91.62 90 ASP A N 1
ATOM 733 C CA . ASP A 1 90 ? 1.168 -10.817 1.561 1.00 91.62 90 ASP A CA 1
ATOM 734 C C . ASP A 1 90 ? 2.512 -10.995 0.831 1.00 91.62 90 ASP A C 1
ATOM 736 O O . ASP A 1 90 ? 3.360 -11.786 1.248 1.00 91.62 90 ASP A O 1
ATOM 740 N N . MET A 1 91 ? 2.758 -10.225 -0.238 1.00 90.88 91 MET A N 1
ATOM 741 C CA . MET A 1 91 ? 4.056 -10.225 -0.921 1.00 90.88 91 MET A CA 1
ATOM 742 C C . MET A 1 91 ? 5.194 -9.754 -0.001 1.00 90.88 91 MET A C 1
ATOM 744 O O . MET A 1 91 ? 6.288 -10.317 -0.071 1.00 90.88 91 MET A O 1
ATOM 748 N N . ILE A 1 92 ? 4.962 -8.735 0.838 1.00 89.31 92 ILE A N 1
ATOM 749 C CA . ILE A 1 92 ? 5.956 -8.240 1.810 1.00 89.31 92 ILE A CA 1
ATOM 750 C C . ILE A 1 92 ? 6.333 -9.348 2.787 1.00 89.31 92 ILE A C 1
ATOM 752 O O . ILE A 1 92 ? 7.524 -9.605 2.956 1.00 89.31 92 ILE A O 1
ATOM 756 N N . ASP A 1 93 ? 5.350 -10.049 3.352 1.00 90.69 93 ASP A N 1
ATOM 757 C CA . ASP A 1 93 ? 5.609 -11.158 4.275 1.00 90.69 93 ASP A CA 1
ATOM 758 C C . ASP A 1 93 ? 6.441 -12.258 3.615 1.00 90.69 93 ASP A C 1
ATOM 760 O O . ASP A 1 93 ? 7.460 -12.671 4.159 1.00 90.69 93 ASP A O 1
ATOM 764 N N . VAL A 1 94 ? 6.073 -12.678 2.399 1.00 91.81 94 VAL A N 1
ATOM 765 C CA . VAL A 1 94 ? 6.805 -13.727 1.670 1.00 91.81 94 VAL A CA 1
ATOM 766 C C . VAL A 1 94 ? 8.264 -13.336 1.436 1.00 91.81 94 VAL A C 1
ATOM 768 O O . VAL A 1 94 ? 9.162 -14.161 1.610 1.00 91.81 94 VAL A O 1
ATOM 771 N N . VAL A 1 95 ? 8.516 -12.092 1.023 1.00 88.25 95 VAL A N 1
ATOM 772 C CA . VAL A 1 95 ? 9.881 -11.615 0.768 1.00 88.25 95 VAL A CA 1
ATOM 773 C C . VAL A 1 95 ? 10.683 -11.556 2.067 1.00 88.25 95 VAL A C 1
ATOM 775 O O . VAL A 1 95 ? 11.802 -12.070 2.095 1.00 88.25 95 VAL A O 1
ATOM 778 N N . LEU A 1 96 ? 10.106 -11.004 3.137 1.00 87.38 96 LEU A N 1
ATOM 779 C CA . LEU A 1 96 ? 10.763 -10.901 4.440 1.00 87.38 96 LEU A CA 1
ATOM 780 C C . LEU A 1 96 ? 11.038 -12.276 5.059 1.00 87.38 96 LEU A C 1
ATOM 782 O O . LEU A 1 96 ? 12.129 -12.496 5.581 1.00 87.38 96 LEU A O 1
ATOM 786 N N . ASP A 1 97 ? 10.110 -13.225 4.957 1.00 91.12 97 ASP A N 1
ATOM 787 C CA . ASP A 1 97 ? 10.287 -14.586 5.471 1.00 91.12 97 ASP A CA 1
ATOM 788 C C . ASP A 1 97 ? 11.423 -15.323 4.744 1.00 91.12 97 ASP A C 1
ATOM 790 O O . ASP A 1 97 ? 12.263 -15.975 5.373 1.00 91.12 97 ASP A O 1
ATOM 794 N N . ILE A 1 98 ? 11.503 -15.192 3.414 1.00 89.44 98 ILE A N 1
ATOM 795 C CA . ILE A 1 98 ? 12.595 -15.773 2.616 1.00 89.44 98 ILE A CA 1
ATOM 796 C C . ILE A 1 98 ? 13.929 -15.101 2.961 1.00 89.44 98 ILE A C 1
ATOM 798 O O . ILE A 1 98 ? 14.945 -15.790 3.106 1.00 89.44 98 ILE A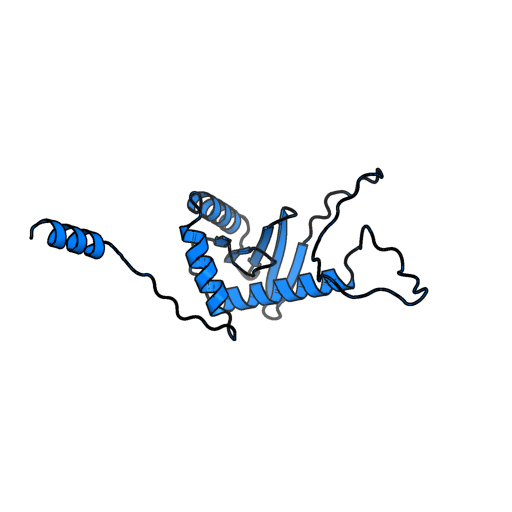 O 1
ATOM 802 N N . GLU A 1 99 ? 13.933 -13.776 3.122 1.00 85.81 99 GLU A N 1
ATOM 803 C CA . GLU A 1 99 ? 15.108 -13.014 3.543 1.00 85.81 99 GLU A CA 1
ATOM 804 C C . GLU A 1 99 ? 15.572 -13.424 4.947 1.00 85.81 99 GLU A C 1
ATOM 806 O O . GLU A 1 99 ? 16.769 -13.558 5.184 1.00 85.81 99 GLU A O 1
ATOM 811 N N . CYS A 1 100 ? 14.661 -13.731 5.869 1.00 84.94 100 CYS A N 1
ATOM 812 C CA . CYS A 1 100 ? 15.020 -14.199 7.207 1.00 84.94 100 CYS A CA 1
ATOM 813 C C . CYS A 1 100 ? 15.721 -15.568 7.191 1.00 84.94 100 CYS A C 1
ATOM 815 O O . CYS A 1 100 ? 16.582 -15.830 8.033 1.00 84.94 100 CYS A O 1
ATOM 817 N N . ILE A 1 101 ? 15.372 -16.446 6.244 1.00 88.62 101 ILE A N 1
ATOM 818 C CA . ILE A 1 101 ? 15.948 -17.796 6.141 1.00 88.62 101 ILE A CA 1
ATOM 819 C C . ILE A 1 101 ? 17.276 -17.786 5.373 1.00 88.62 101 ILE A C 1
ATOM 821 O O . ILE A 1 101 ? 18.228 -18.458 5.777 1.00 88.62 101 ILE A O 1
ATOM 825 N N . TYR A 1 102 ? 17.337 -17.057 4.256 1.00 87.38 102 TYR A N 1
ATOM 826 C CA . TYR A 1 102 ? 18.449 -17.122 3.298 1.00 87.38 102 TYR A CA 1
ATOM 827 C C . TYR A 1 102 ? 19.257 -15.825 3.175 1.00 87.38 102 TYR A C 1
ATOM 829 O O . TYR A 1 102 ? 20.264 -15.800 2.462 1.00 87.38 102 TYR A O 1
ATOM 837 N N . GLY A 1 103 ? 18.845 -14.751 3.848 1.00 79.94 103 GLY A N 1
ATOM 838 C CA . GLY A 1 103 ? 19.538 -13.470 3.862 1.00 79.94 103 G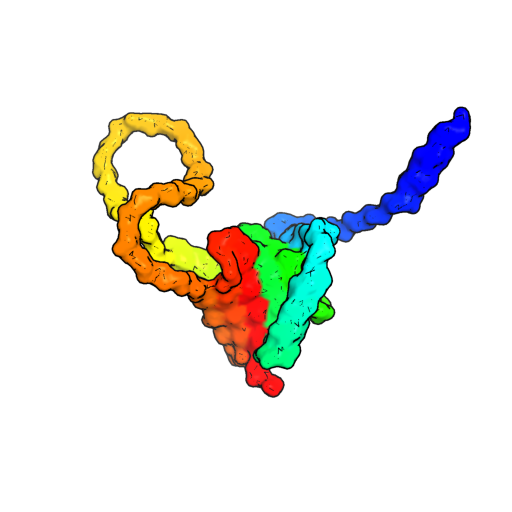LY A CA 1
ATOM 839 C C . GLY A 1 103 ? 20.962 -13.621 4.376 1.00 79.94 103 GLY A C 1
ATOM 840 O O . GLY A 1 103 ? 21.242 -14.337 5.342 1.00 79.94 103 GLY A O 1
ATOM 841 N N . THR A 1 104 ? 21.900 -12.956 3.703 1.00 70.06 104 THR A N 1
ATOM 842 C CA . THR A 1 104 ? 23.310 -13.050 4.080 1.00 70.06 104 THR A CA 1
ATOM 843 C C . THR A 1 104 ? 23.495 -12.302 5.392 1.00 70.06 104 THR A C 1
ATOM 845 O O . THR A 1 104 ? 23.552 -11.072 5.407 1.00 70.06 104 THR A O 1
ATOM 848 N N . GLN A 1 105 ? 23.594 -13.036 6.504 1.00 59.94 105 GLN A N 1
ATOM 849 C CA . GLN A 1 105 ? 23.985 -12.458 7.783 1.00 59.94 105 GLN A CA 1
ATOM 850 C C . GLN A 1 105 ? 25.410 -11.929 7.648 1.00 59.94 105 GLN A C 1
ATOM 852 O O . GLN A 1 105 ? 26.392 -12.652 7.827 1.00 59.94 105 GLN A O 1
ATOM 857 N N . SER A 1 106 ? 25.533 -10.649 7.318 1.00 54.56 106 SER A N 1
ATOM 858 C CA . SER A 1 106 ? 26.787 -9.913 7.429 1.00 54.56 106 SER A CA 1
ATOM 859 C C . SER A 1 106 ? 27.069 -9.705 8.921 1.00 54.56 106 SER A C 1
ATOM 861 O O . SER A 1 106 ? 26.921 -8.603 9.434 1.00 54.56 106 SER A O 1
ATOM 863 N N . GLY A 1 107 ? 27.381 -10.794 9.634 1.00 53.69 107 GLY A N 1
ATOM 864 C CA . GLY A 1 107 ? 27.683 -10.792 11.065 1.00 53.69 107 GLY A CA 1
ATOM 865 C C . GLY A 1 107 ? 26.887 -11.781 11.920 1.00 53.69 107 GLY A C 1
ATOM 866 O O . GLY A 1 107 ? 26.287 -11.371 12.903 1.00 53.69 107 GLY A O 1
ATOM 867 N N . CYS A 1 108 ? 26.923 -13.082 11.626 1.00 42.97 108 CYS A N 1
ATOM 868 C CA . CYS A 1 108 ? 26.774 -14.086 12.687 1.00 42.97 108 CYS A CA 1
ATOM 869 C C . CYS A 1 108 ? 27.552 -15.351 12.317 1.00 42.97 108 CYS A C 1
ATOM 871 O O . CYS A 1 108 ? 27.135 -16.149 11.479 1.00 42.97 108 CYS A O 1
ATOM 873 N N . GLY A 1 109 ? 28.736 -15.505 12.913 1.00 44.28 109 GLY A N 1
ATOM 874 C CA . GLY A 1 109 ? 29.409 -16.799 12.954 1.00 44.28 109 GLY A CA 1
ATOM 875 C C . GLY A 1 109 ? 28.621 -17.777 13.837 1.00 44.28 109 GLY A C 1
ATOM 876 O O . GLY A 1 109 ? 27.808 -17.350 14.656 1.00 44.28 109 GLY A O 1
ATOM 877 N N . PRO A 1 110 ? 28.842 -19.092 13.695 1.00 42.28 110 PRO A N 1
ATOM 878 C CA . PRO A 1 110 ? 28.085 -20.097 14.430 1.00 42.28 110 PRO A CA 1
ATOM 879 C C . PRO A 1 110 ? 28.223 -19.896 15.946 1.00 42.28 110 PRO A C 1
ATOM 881 O O . PRO A 1 110 ? 29.331 -19.908 16.483 1.00 42.28 110 PRO A O 1
ATOM 884 N N . ILE A 1 111 ? 27.084 -19.753 16.633 1.00 48.62 111 ILE A N 1
ATOM 885 C CA . ILE A 1 111 ? 26.991 -19.779 18.096 1.00 48.62 111 ILE A CA 1
ATOM 886 C C . ILE A 1 111 ? 27.400 -21.179 18.556 1.00 48.62 111 ILE A C 1
ATOM 888 O O . ILE A 1 111 ? 26.615 -22.130 18.546 1.00 48.62 111 ILE A O 1
ATOM 892 N N . HIS A 1 112 ? 28.663 -21.314 18.943 1.00 40.25 112 HIS A N 1
ATOM 893 C CA . HIS A 1 112 ? 29.148 -22.479 19.656 1.00 40.25 112 HIS A CA 1
ATOM 894 C C . HIS A 1 112 ? 28.566 -22.419 21.075 1.00 40.25 112 HIS A C 1
ATOM 896 O O . HIS A 1 112 ? 28.945 -21.565 21.874 1.00 40.25 112 HIS A O 1
ATOM 902 N N . LYS A 1 113 ? 27.603 -23.295 21.385 1.00 43.97 113 LYS A N 1
ATOM 903 C CA . LYS A 1 113 ? 27.094 -23.466 22.750 1.00 43.97 113 LYS A CA 1
ATOM 904 C C . LYS A 1 113 ? 28.229 -23.966 23.645 1.00 43.97 113 LYS A C 1
ATOM 906 O O . LYS A 1 113 ? 28.682 -25.097 23.480 1.00 43.97 113 LYS A O 1
ATOM 911 N N . SER A 1 114 ? 28.637 -23.165 24.621 1.00 37.38 114 SER A N 1
ATOM 912 C CA . SER A 1 114 ? 29.351 -23.656 25.799 1.00 37.38 114 SER A CA 1
ATOM 913 C C . SER A 1 114 ? 28.840 -22.961 27.060 1.00 37.38 114 SER A C 1
ATOM 915 O O . SER A 1 114 ? 29.262 -21.855 27.370 1.00 37.38 114 SER A O 1
ATOM 917 N N . ASN A 1 115 ? 27.975 -23.709 27.746 1.00 34.59 115 ASN A N 1
ATOM 918 C CA . ASN A 1 115 ? 27.726 -23.792 29.186 1.00 34.59 115 ASN A CA 1
ATOM 919 C C . ASN A 1 115 ? 27.029 -22.642 29.938 1.00 34.59 115 ASN A C 1
ATOM 921 O O . ASN A 1 115 ? 27.215 -21.461 29.684 1.00 34.59 115 ASN A O 1
ATOM 925 N N . GLU A 1 116 ? 26.188 -23.117 30.858 1.00 52.78 116 GLU A N 1
ATOM 926 C CA . GLU A 1 116 ? 25.197 -22.484 31.727 1.00 52.78 116 GLU A CA 1
ATOM 927 C C . GLU A 1 116 ? 25.800 -21.497 32.740 1.00 52.78 116 GLU A C 1
ATOM 929 O O . GLU A 1 116 ? 26.796 -21.825 33.378 1.00 52.78 116 GLU A O 1
ATOM 934 N N . ASP A 1 117 ? 25.183 -20.312 32.854 1.00 42.12 117 ASP A N 1
ATOM 935 C CA . ASP A 1 117 ? 24.815 -19.593 34.094 1.00 42.12 117 ASP A CA 1
ATOM 936 C C . ASP A 1 117 ? 24.781 -18.073 33.841 1.00 42.12 117 ASP A C 1
ATOM 938 O O . ASP A 1 117 ? 25.795 -17.404 33.991 1.00 42.12 117 ASP A O 1
ATOM 942 N N . GLU A 1 118 ? 23.626 -17.518 33.446 1.00 40.47 118 GLU A N 1
ATOM 943 C CA . GLU A 1 118 ? 23.094 -16.241 33.966 1.00 40.47 118 GLU A CA 1
ATOM 944 C C . GLU A 1 118 ? 21.735 -15.885 33.339 1.00 40.47 118 GLU A C 1
ATOM 946 O O . GLU A 1 118 ? 21.341 -16.359 32.275 1.00 40.47 118 GLU A O 1
ATOM 951 N N . ILE A 1 119 ? 20.977 -15.116 34.108 1.00 40.53 119 ILE A N 1
ATOM 952 C CA . ILE A 1 119 ? 19.529 -14.927 34.065 1.00 40.53 119 ILE A CA 1
ATOM 953 C C . ILE A 1 119 ? 19.126 -13.920 32.971 1.00 40.53 119 ILE A C 1
ATOM 955 O O . ILE A 1 119 ? 19.833 -12.959 32.698 1.00 40.53 119 ILE A O 1
ATOM 959 N N . VAL A 1 120 ? 17.960 -14.179 32.372 1.00 51.06 120 VAL A N 1
ATOM 960 C CA . VAL A 1 120 ? 17.204 -13.372 31.396 1.00 51.06 120 VAL A CA 1
ATOM 961 C C . VAL A 1 120 ? 17.233 -11.852 31.613 1.00 51.06 120 VAL A C 1
ATOM 963 O O . VAL A 1 120 ? 16.856 -11.393 32.684 1.00 51.06 120 VAL A O 1
ATOM 966 N N . GLU A 1 121 ? 17.493 -11.091 30.542 1.00 38.38 121 GLU A N 1
ATOM 967 C CA . GLU A 1 121 ? 16.802 -9.826 30.248 1.00 38.38 121 GLU A CA 1
ATOM 968 C C . GLU A 1 121 ? 16.938 -9.436 28.757 1.00 38.38 121 GLU A C 1
ATOM 970 O O . GLU A 1 121 ? 18.009 -9.530 28.163 1.00 38.38 121 GLU A O 1
ATOM 975 N N . ASP A 1 122 ? 15.801 -9.013 28.194 1.00 30.56 122 ASP A N 1
ATOM 976 C CA . ASP A 1 122 ? 15.545 -8.352 26.907 1.00 30.56 122 ASP A CA 1
ATOM 977 C C . ASP A 1 122 ? 15.597 -9.103 25.556 1.00 30.56 122 ASP A C 1
ATOM 979 O O . ASP A 1 122 ? 16.637 -9.436 24.988 1.00 30.56 122 ASP A O 1
ATOM 983 N N . LEU A 1 123 ? 14.410 -9.175 24.930 1.00 47.09 123 LEU A N 1
ATOM 984 C CA . LEU A 1 123 ? 14.249 -9.150 23.475 1.00 47.09 123 LEU A CA 1
ATOM 985 C C . LEU A 1 123 ? 14.759 -7.802 22.929 1.00 47.09 123 LEU A C 1
ATOM 987 O O . LEU A 1 123 ? 13.982 -6.878 22.695 1.00 47.09 123 LEU A O 1
ATOM 991 N N . GLN A 1 124 ? 16.063 -7.685 22.694 1.00 36.16 124 GLN A N 1
ATOM 992 C CA . GLN A 1 124 ? 16.626 -6.564 21.942 1.00 36.16 124 GLN A CA 1
ATOM 993 C C . GLN A 1 124 ? 16.667 -6.891 20.447 1.00 36.16 124 GLN A C 1
ATOM 995 O O . GLN A 1 124 ? 17.622 -7.455 19.914 1.00 36.16 124 GLN A O 1
ATOM 1000 N N . VAL A 1 125 ? 15.609 -6.466 19.752 1.00 46.16 125 VAL A N 1
ATOM 1001 C CA . VAL A 1 125 ? 15.676 -6.093 18.335 1.00 46.16 125 VAL A CA 1
ATOM 1002 C C . VAL A 1 125 ? 16.633 -4.901 18.247 1.00 46.16 125 VAL A C 1
ATOM 1004 O O . VAL A 1 125 ? 16.250 -3.764 18.507 1.00 46.16 125 VAL A O 1
ATOM 1007 N N . GLY A 1 126 ? 17.906 -5.154 17.952 1.00 34.84 126 GLY A N 1
ATOM 1008 C CA . GLY A 1 126 ? 18.930 -4.112 17.959 1.00 34.84 126 GLY A CA 1
ATOM 1009 C C . GLY A 1 126 ? 20.083 -4.426 17.019 1.00 34.84 126 GLY A C 1
ATOM 1010 O O . GLY A 1 126 ? 21.007 -5.148 17.378 1.00 34.84 126 GLY A O 1
ATOM 1011 N N . ARG A 1 127 ? 20.053 -3.834 15.816 1.00 46.75 127 ARG A N 1
ATOM 1012 C CA . ARG A 1 127 ? 21.225 -3.718 14.936 1.00 46.75 127 ARG A CA 1
ATOM 1013 C C . ARG A 1 127 ? 22.313 -2.923 15.668 1.00 46.75 127 ARG A C 1
ATOM 1015 O O . ARG A 1 127 ? 22.266 -1.696 15.678 1.00 46.75 127 ARG A O 1
ATOM 1022 N N . TYR A 1 128 ? 23.325 -3.595 16.207 1.00 31.03 128 TYR A N 1
ATOM 1023 C CA . TYR A 1 128 ? 24.604 -2.952 16.503 1.00 31.03 128 TYR A CA 1
ATOM 1024 C C . TYR A 1 128 ? 25.493 -3.018 15.257 1.00 31.03 128 TYR A C 1
ATOM 1026 O O . TYR A 1 128 ? 26.041 -4.061 14.911 1.00 31.03 128 TYR A O 1
ATOM 1034 N N . ARG A 1 129 ? 25.614 -1.879 14.561 1.00 46.72 129 ARG A N 1
ATOM 1035 C CA . ARG A 1 129 ? 26.713 -1.619 13.622 1.00 46.72 129 ARG A CA 1
ATOM 1036 C C . ARG A 1 129 ? 27.977 -1.402 14.452 1.00 46.72 129 ARG A C 1
ATOM 1038 O O . ARG A 1 129 ? 28.095 -0.352 15.078 1.00 46.72 129 ARG A O 1
ATOM 1045 N N . ASP A 1 130 ? 28.907 -2.352 14.421 1.00 31.03 130 ASP A N 1
ATOM 1046 C CA . ASP A 1 130 ? 30.301 -2.074 14.765 1.00 31.03 130 ASP A CA 1
ATOM 1047 C C . ASP A 1 130 ? 31.176 -2.079 13.509 1.00 31.03 130 ASP A C 1
ATOM 1049 O O . ASP A 1 130 ? 30.924 -2.764 12.517 1.00 31.03 130 ASP A O 1
ATOM 1053 N N . SER A 1 131 ? 32.153 -1.190 13.545 1.00 49.59 131 SER A N 1
ATOM 1054 C CA . SER A 1 131 ? 32.897 -0.659 12.422 1.00 49.59 131 SER A CA 1
ATOM 1055 C C . SER A 1 131 ? 34.138 -1.499 12.152 1.00 49.59 131 SER A C 1
ATOM 1057 O O . SER A 1 131 ? 34.934 -1.738 13.053 1.00 49.59 131 SER A O 1
ATOM 1059 N N . GLY A 1 132 ? 34.381 -1.832 10.882 1.00 39.66 132 GLY A N 1
ATOM 1060 C CA . GLY A 1 132 ? 35.730 -2.148 10.409 1.00 39.66 132 GLY A CA 1
ATOM 1061 C C . GLY A 1 132 ? 35.876 -3.467 9.663 1.00 39.66 132 GLY A C 1
ATOM 1062 O O . GLY A 1 132 ? 36.332 -4.460 10.214 1.00 39.66 132 GLY A O 1
ATOM 1063 N N . SER A 1 133 ? 35.604 -3.450 8.360 1.00 35.66 133 SER A N 1
ATOM 1064 C CA . SER A 1 133 ? 36.475 -4.087 7.361 1.00 35.66 133 SER A CA 1
ATOM 1065 C C . SER A 1 133 ? 36.011 -3.710 5.955 1.00 35.66 133 SER A C 1
ATOM 1067 O O . SER A 1 133 ? 34.851 -3.876 5.590 1.00 35.66 133 SER A O 1
ATOM 1069 N N . SER A 1 134 ? 36.936 -3.153 5.170 1.00 40.88 134 SER A N 1
ATOM 1070 C CA . SER A 1 134 ? 36.752 -2.853 3.751 1.00 40.88 134 SER A CA 1
ATOM 1071 C C . SER A 1 134 ? 36.473 -4.131 2.966 1.00 40.88 134 SER A C 1
ATOM 1073 O O . SER A 1 134 ? 37.395 -4.796 2.507 1.00 40.88 134 SER A O 1
ATOM 1075 N N . HIS A 1 135 ? 35.202 -4.424 2.742 1.00 37.03 135 HIS A N 1
ATOM 1076 C CA . HIS A 1 135 ? 34.748 -5.032 1.504 1.00 37.03 135 HIS A CA 1
ATOM 1077 C C . HIS A 1 135 ? 33.625 -4.150 0.976 1.00 37.03 135 HIS A C 1
ATOM 1079 O O . HIS A 1 135 ? 32.612 -3.950 1.638 1.00 37.03 135 HIS A O 1
ATOM 1085 N N . THR A 1 136 ? 33.848 -3.565 -0.198 1.00 37.84 136 THR A N 1
ATOM 1086 C CA . THR A 1 136 ? 32.839 -2.870 -0.997 1.00 37.84 136 THR A CA 1
ATOM 1087 C C . THR A 1 136 ? 31.724 -3.858 -1.341 1.00 37.84 136 THR A C 1
ATOM 1089 O O . THR A 1 136 ? 31.745 -4.483 -2.401 1.00 37.84 136 THR A O 1
ATOM 1092 N N . LEU A 1 137 ? 30.780 -4.049 -0.424 1.00 41.94 137 LEU A N 1
ATOM 1093 C CA . LEU A 1 137 ? 29.484 -4.627 -0.734 1.00 41.94 137 LEU A CA 1
ATOM 1094 C C . LEU A 1 137 ? 28.769 -3.535 -1.519 1.00 41.94 137 LEU A C 1
ATOM 1096 O O . LEU A 1 137 ? 28.321 -2.546 -0.947 1.00 41.94 137 LEU A O 1
ATOM 1100 N N . ALA A 1 138 ? 28.802 -3.653 -2.846 1.00 41.69 138 ALA A N 1
ATOM 1101 C CA . ALA A 1 138 ? 27.913 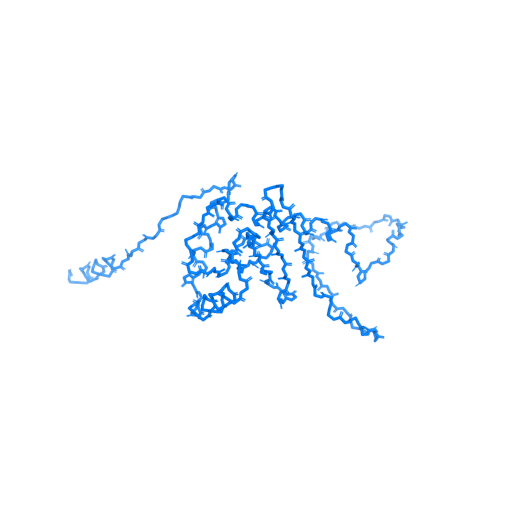-2.887 -3.701 1.00 41.69 138 ALA A CA 1
ATOM 1102 C C . ALA A 1 138 ? 26.506 -2.965 -3.098 1.00 41.69 138 ALA A C 1
ATOM 1104 O O . ALA A 1 138 ? 26.114 -4.062 -2.697 1.00 41.69 138 ALA A O 1
ATOM 1105 N N . ASP A 1 139 ? 25.821 -1.821 -2.996 1.00 51.94 139 ASP A N 1
ATOM 1106 C CA . ASP A 1 139 ? 24.409 -1.719 -2.615 1.00 51.94 139 ASP A CA 1
ATOM 1107 C C . ASP A 1 139 ? 23.650 -2.928 -3.168 1.00 51.94 139 ASP A C 1
ATOM 1109 O O . ASP A 1 139 ? 23.430 -3.037 -4.378 1.00 51.94 139 ASP A O 1
ATOM 1113 N N . VAL A 1 140 ? 23.319 -3.884 -2.298 1.00 55.91 140 VAL A N 1
ATOM 1114 C CA . VAL A 1 140 ? 22.459 -4.996 -2.683 1.00 55.91 140 VAL A CA 1
ATOM 1115 C C . VAL A 1 140 ? 21.066 -4.402 -2.697 1.00 55.91 140 VAL A C 1
ATOM 1117 O O . VAL A 1 140 ? 20.408 -4.311 -1.671 1.00 55.91 140 VAL A O 1
ATOM 1120 N N . GLU A 1 141 ? 20.676 -3.897 -3.859 1.00 67.56 141 GLU A N 1
ATOM 1121 C CA . GLU A 1 141 ? 19.350 -3.351 -4.101 1.00 67.56 141 GLU A CA 1
ATOM 1122 C C . GLU A 1 141 ? 18.345 -4.512 -4.004 1.00 67.56 141 GLU A C 1
ATOM 1124 O O . GLU A 1 141 ? 18.206 -5.306 -4.942 1.00 67.56 141 GLU A O 1
ATOM 1129 N N . ALA A 1 142 ? 17.704 -4.681 -2.841 1.00 75.31 142 ALA A N 1
ATOM 1130 C CA . ALA A 1 142 ? 16.771 -5.778 -2.631 1.00 75.31 142 ALA A CA 1
ATOM 1131 C C . ALA A 1 142 ? 15.557 -5.599 -3.551 1.00 75.31 142 ALA A C 1
ATOM 1133 O O . ALA A 1 142 ? 14.911 -4.549 -3.591 1.00 75.31 142 ALA A O 1
ATOM 1134 N N . SER A 1 143 ? 15.253 -6.627 -4.341 1.00 85.12 143 SER A N 1
ATOM 1135 C CA . SER A 1 143 ? 14.081 -6.635 -5.210 1.00 85.12 143 SER A CA 1
ATOM 1136 C C . SER A 1 143 ? 13.513 -8.040 -5.360 1.00 85.12 143 SER A C 1
ATOM 1138 O O . SER A 1 143 ? 14.233 -9.032 -5.258 1.00 85.12 143 SER A O 1
ATOM 1140 N N . SER A 1 144 ? 12.207 -8.122 -5.594 1.00 87.44 144 SER A N 1
ATOM 1141 C CA . SER A 1 144 ? 11.473 -9.376 -5.761 1.00 87.44 144 SER A CA 1
ATOM 1142 C C . SER A 1 144 ? 10.417 -9.232 -6.850 1.00 87.44 144 SER A C 1
ATOM 1144 O O . SER A 1 144 ? 9.841 -8.162 -7.030 1.00 87.44 144 SER A O 1
ATOM 1146 N N . ILE A 1 145 ? 10.170 -10.307 -7.598 1.00 91.12 145 ILE A N 1
ATOM 1147 C CA . ILE A 1 145 ? 9.167 -10.366 -8.664 1.00 91.12 145 ILE A CA 1
ATOM 1148 C C . ILE A 1 145 ? 8.325 -11.625 -8.455 1.00 91.12 145 ILE A C 1
ATOM 1150 O O . ILE A 1 145 ? 8.874 -12.723 -8.364 1.00 91.12 145 ILE A O 1
ATOM 1154 N N . ILE A 1 146 ? 7.001 -11.481 -8.445 1.00 90.44 146 ILE A N 1
ATOM 1155 C CA . ILE A 1 146 ? 6.048 -12.595 -8.417 1.00 90.44 146 ILE A CA 1
ATOM 1156 C C . ILE A 1 146 ? 5.156 -12.493 -9.650 1.00 90.44 146 ILE A C 1
ATOM 1158 O O . ILE A 1 146 ? 4.530 -11.468 -9.886 1.00 90.44 146 ILE A O 1
ATOM 1162 N N . LYS A 1 147 ? 5.083 -13.567 -10.438 1.00 91.62 147 LYS A N 1
ATOM 1163 C CA . LYS A 1 147 ? 4.186 -13.659 -11.593 1.00 91.62 147 LYS A CA 1
ATOM 1164 C C . LYS A 1 147 ? 2.989 -14.542 -11.258 1.00 91.62 147 LYS A C 1
ATOM 1166 O O . LYS A 1 147 ? 3.170 -15.690 -10.855 1.00 91.62 147 LYS A O 1
ATOM 1171 N N . LEU A 1 148 ? 1.787 -14.023 -11.473 1.00 88.88 148 LEU A N 1
ATOM 1172 C CA . LEU A 1 148 ? 0.531 -14.734 -11.277 1.00 88.88 148 LEU A CA 1
ATOM 1173 C C . LEU A 1 148 ? 0.138 -15.551 -12.520 1.00 88.88 148 LEU A C 1
ATOM 1175 O O . LEU A 1 148 ? 0.677 -15.386 -13.618 1.00 88.88 148 LEU A O 1
ATOM 1179 N N . ASN A 1 149 ? -0.806 -16.477 -12.349 1.00 89.81 149 ASN A N 1
ATOM 1180 C CA . ASN A 1 149 ? -1.269 -17.394 -13.401 1.00 89.81 149 ASN A CA 1
ATOM 1181 C C . ASN A 1 149 ? -2.100 -16.707 -14.498 1.00 89.81 149 ASN A C 1
ATOM 1183 O O . ASN A 1 149 ? -2.090 -17.158 -15.642 1.00 89.81 149 ASN A O 1
ATOM 1187 N N . ASN A 1 150 ? -2.797 -15.628 -14.152 1.00 84.12 150 ASN A N 1
ATOM 1188 C CA . ASN A 1 150 ? -3.474 -14.728 -15.083 1.00 84.12 150 ASN A CA 1
ATOM 1189 C C . ASN A 1 150 ? -2.485 -13.837 -15.857 1.00 84.12 150 ASN A C 1
ATOM 1191 O O . ASN A 1 150 ? -2.887 -13.197 -16.818 1.00 84.12 150 ASN A O 1
ATOM 1195 N N . GLY A 1 151 ? -1.200 -13.880 -15.484 1.00 84.06 151 GLY A N 1
ATOM 1196 C CA . GLY A 1 151 ? -0.066 -13.210 -16.108 1.00 84.06 151 GLY A CA 1
ATOM 1197 C C . GLY A 1 151 ? 0.222 -11.802 -15.595 1.00 84.06 151 GLY A C 1
ATOM 1198 O O . GLY A 1 151 ? 1.148 -11.181 -16.118 1.00 84.06 151 GLY A O 1
ATOM 1199 N N . ASP A 1 152 ? -0.462 -11.368 -14.536 1.00 84.81 152 ASP A N 1
ATOM 1200 C CA . ASP A 1 152 ? -0.076 -10.186 -13.768 1.00 84.81 152 ASP A CA 1
ATOM 1201 C C . ASP A 1 152 ? 1.276 -10.396 -13.086 1.00 84.81 152 ASP A C 1
ATOM 1203 O O . ASP A 1 152 ? 1.687 -11.523 -12.771 1.00 84.81 152 ASP A O 1
ATOM 1207 N N . VAL A 1 153 ? 1.978 -9.296 -12.840 1.00 88.12 153 VAL A N 1
ATOM 1208 C CA . VAL A 1 153 ? 3.287 -9.297 -12.199 1.00 88.12 153 VAL A CA 1
ATOM 1209 C C . VAL A 1 153 ? 3.283 -8.327 -11.029 1.00 88.12 153 VAL A C 1
ATOM 1211 O O . VAL A 1 153 ? 3.042 -7.133 -11.193 1.00 88.12 153 VAL A O 1
ATOM 1214 N N . LEU A 1 154 ? 3.620 -8.836 -9.850 1.00 89.56 154 LEU A N 1
ATOM 1215 C CA . LEU A 1 154 ? 3.960 -8.022 -8.700 1.00 89.56 154 LEU A CA 1
ATOM 1216 C C . LEU A 1 154 ? 5.465 -7.802 -8.675 1.00 89.56 154 LEU A C 1
ATOM 1218 O O . LEU A 1 154 ? 6.246 -8.750 -8.779 1.00 89.56 154 LEU A O 1
ATOM 1222 N N . TYR A 1 155 ? 5.874 -6.553 -8.518 1.00 89.25 155 TYR A N 1
ATOM 1223 C CA . TYR A 1 155 ? 7.273 -6.174 -8.409 1.00 89.25 155 TYR A CA 1
ATOM 1224 C C . TYR A 1 155 ? 7.504 -5.415 -7.112 1.00 89.25 155 TYR A C 1
ATOM 1226 O O . TYR A 1 155 ? 6.782 -4.475 -6.810 1.00 89.25 155 TYR A O 1
ATOM 1234 N N . MET A 1 156 ? 8.529 -5.797 -6.363 1.00 87.38 156 MET A N 1
ATOM 1235 C CA . MET A 1 156 ? 8.953 -5.135 -5.141 1.00 87.38 156 MET A CA 1
ATOM 1236 C C . MET A 1 156 ? 10.391 -4.672 -5.286 1.00 87.38 156 MET A C 1
ATOM 1238 O O . MET A 1 156 ? 11.243 -5.431 -5.751 1.00 87.38 156 MET A O 1
ATOM 1242 N N . LYS A 1 157 ? 10.665 -3.439 -4.869 1.00 86.06 157 LYS A N 1
ATOM 1243 C CA . LYS A 1 157 ? 12.011 -2.874 -4.879 1.00 86.06 157 LYS A CA 1
ATOM 1244 C C . LYS A 1 157 ? 12.258 -2.008 -3.653 1.00 86.06 157 LYS A C 1
ATOM 1246 O O . LYS A 1 157 ? 11.487 -1.086 -3.398 1.00 86.06 157 LYS A O 1
ATOM 1251 N N . GLU A 1 158 ? 13.353 -2.258 -2.951 1.00 83.00 158 GLU A N 1
ATOM 1252 C CA . GLU A 1 158 ? 13.828 -1.408 -1.865 1.00 83.00 158 GLU A CA 1
ATOM 1253 C C . GLU A 1 158 ? 14.315 -0.053 -2.409 1.00 83.00 158 GLU A C 1
ATOM 1255 O O . GLU A 1 158 ? 15.051 0.016 -3.393 1.00 83.00 158 GLU A O 1
ATOM 1260 N N . ILE A 1 159 ? 13.892 1.043 -1.773 1.00 76.69 159 ILE A N 1
ATOM 1261 C CA . ILE A 1 159 ? 14.345 2.408 -2.094 1.00 76.69 159 ILE A CA 1
ATOM 1262 C C . ILE A 1 159 ? 15.384 2.895 -1.082 1.00 76.69 159 ILE A C 1
ATOM 1264 O O . ILE A 1 159 ? 16.284 3.659 -1.427 1.00 76.69 159 ILE A O 1
ATOM 1268 N N . ASN A 1 160 ? 15.233 2.523 0.191 1.00 67.19 160 ASN A N 1
ATOM 1269 C CA . ASN A 1 160 ? 16.130 2.955 1.256 1.00 67.19 160 ASN A CA 1
ATOM 1270 C C . ASN A 1 160 ? 16.157 1.938 2.402 1.00 67.19 160 ASN A C 1
ATOM 1272 O O . ASN A 1 160 ? 15.095 1.586 2.915 1.00 67.19 160 ASN A O 1
ATOM 1276 N N . SER A 1 161 ? 17.375 1.634 2.869 1.00 59.03 161 SER A N 1
ATOM 1277 C CA . SER A 1 161 ? 17.774 0.774 4.008 1.00 59.03 161 SER A CA 1
ATOM 1278 C C . SER A 1 161 ? 17.003 0.892 5.332 1.00 59.03 161 SER A C 1
ATOM 1280 O O . SER A 1 161 ? 17.277 0.135 6.272 1.00 59.03 161 SER A O 1
ATOM 1282 N N . HIS A 1 162 ? 16.099 1.865 5.457 1.00 48.06 162 HIS A N 1
ATOM 1283 C CA . HIS A 1 162 ? 15.364 2.112 6.689 1.00 48.06 162 HIS A CA 1
ATOM 1284 C C . HIS A 1 162 ? 13.841 2.011 6.565 1.00 48.06 162 HIS A C 1
ATOM 1286 O O . HIS A 1 162 ? 13.254 1.596 7.555 1.00 48.06 162 HIS A O 1
ATOM 1292 N N . PHE A 1 163 ? 13.187 2.364 5.444 1.00 48.75 163 PHE A N 1
ATOM 1293 C CA . PHE A 1 163 ? 11.731 2.615 5.516 1.00 48.75 163 PHE A CA 1
ATOM 1294 C C . PHE A 1 163 ? 10.889 2.463 4.248 1.00 48.75 163 PHE A C 1
ATOM 1296 O O . PHE A 1 163 ? 9.715 2.832 4.291 1.00 48.75 163 PHE A O 1
ATOM 1303 N N . SER A 1 164 ? 11.394 1.986 3.106 1.00 50.47 164 SER A N 1
ATOM 1304 C CA . SER A 1 164 ? 10.507 1.935 1.933 1.00 50.47 164 SER A CA 1
ATOM 1305 C C . SER A 1 164 ? 10.859 0.884 0.900 1.00 50.47 164 SER A C 1
ATOM 1307 O O . SER A 1 164 ? 11.911 0.974 0.268 1.00 50.47 164 SER A O 1
ATOM 1309 N N . SER A 1 165 ? 9.918 -0.029 0.660 1.00 53.38 165 SER A N 1
ATOM 1310 C CA . SER A 1 165 ? 9.849 -0.787 -0.590 1.00 53.38 165 SER A CA 1
ATOM 1311 C C . SER A 1 165 ? 8.704 -0.253 -1.440 1.00 53.38 165 SER A C 1
ATOM 1313 O O . SER A 1 165 ? 7.618 0.026 -0.928 1.00 53.38 165 SER A O 1
ATOM 1315 N N . VAL A 1 166 ? 8.931 -0.097 -2.743 1.00 56.59 166 VAL A N 1
ATOM 1316 C CA . VAL A 1 166 ? 7.828 0.114 -3.682 1.00 56.59 166 VAL A CA 1
ATOM 1317 C C . VAL A 1 166 ? 7.303 -1.238 -4.096 1.00 56.59 166 VAL A C 1
ATOM 1319 O O . VAL A 1 166 ? 8.082 -2.060 -4.576 1.00 56.59 166 VAL A O 1
ATOM 1322 N N . VAL A 1 167 ? 6.001 -1.440 -3.930 1.00 58.38 167 VAL A N 1
ATOM 1323 C CA . VAL A 1 167 ? 5.294 -2.578 -4.509 1.00 58.38 167 VAL A CA 1
ATOM 1324 C C . VAL A 1 167 ? 4.475 -2.065 -5.686 1.00 58.38 167 VAL A C 1
ATOM 1326 O O . VAL A 1 167 ? 3.693 -1.118 -5.563 1.00 58.38 167 VAL A O 1
ATOM 1329 N N . TYR A 1 168 ? 4.700 -2.667 -6.843 1.00 63.53 168 TYR A N 1
ATOM 1330 C CA . TYR A 1 168 ? 4.028 -2.366 -8.093 1.00 63.53 168 TYR A CA 1
ATOM 1331 C C . TYR A 1 168 ? 3.185 -3.554 -8.511 1.00 63.53 168 TYR A C 1
ATOM 1333 O O . TYR A 1 168 ? 3.646 -4.694 -8.467 1.00 63.53 168 TYR A O 1
ATOM 1341 N N . TYR A 1 169 ? 1.994 -3.254 -9.003 1.00 57.69 169 TYR A N 1
ATOM 1342 C CA . TYR A 1 169 ? 1.188 -4.172 -9.782 1.00 57.69 169 TYR A CA 1
ATOM 1343 C C . TYR A 1 169 ? 1.335 -3.804 -11.262 1.00 57.69 169 TYR A C 1
ATOM 1345 O O . TYR A 1 169 ? 1.007 -2.682 -11.666 1.00 57.69 169 TYR A O 1
ATOM 1353 N N . VAL A 1 170 ? 1.847 -4.727 -12.070 1.00 54.25 170 VAL A N 1
ATOM 1354 C CA . VAL A 1 170 ? 1.992 -4.581 -13.522 1.00 54.25 170 VAL A CA 1
ATOM 1355 C C . VAL A 1 170 ? 1.117 -5.631 -14.200 1.00 54.25 170 VAL A C 1
ATOM 1357 O O . VAL A 1 170 ? 1.445 -6.817 -14.173 1.00 54.25 170 VAL A O 1
ATOM 1360 N N . ASP A 1 171 ? 0.028 -5.200 -14.832 1.00 50.41 171 ASP A N 1
ATOM 1361 C CA . ASP A 1 171 ? -0.694 -6.020 -15.810 1.00 50.41 171 ASP A CA 1
ATOM 1362 C C . ASP A 1 171 ? 0.108 -6.004 -17.121 1.00 50.41 171 ASP A C 1
ATOM 1364 O O . ASP A 1 171 ? 0.376 -4.947 -17.697 1.00 50.41 171 ASP A O 1
ATOM 1368 N N . MET A 1 172 ? 0.549 -7.178 -17.578 1.00 45.78 172 MET A N 1
ATOM 1369 C CA . MET A 1 172 ? 1.324 -7.328 -18.815 1.00 45.78 172 MET A CA 1
ATOM 1370 C C . MET A 1 172 ? 0.455 -7.469 -20.081 1.00 45.78 172 MET A C 1
ATOM 1372 O O . MET A 1 172 ? 1.010 -7.735 -21.150 1.00 45.78 172 MET A O 1
ATOM 1376 N N . PHE A 1 173 ? -0.874 -7.310 -20.011 1.00 43.78 173 PHE A N 1
ATOM 1377 C CA . PHE A 1 173 ? -1.777 -7.525 -21.154 1.00 43.78 173 PHE A CA 1
ATOM 1378 C C . PHE A 1 173 ? -2.402 -6.269 -21.779 1.00 43.78 173 PHE A C 1
ATOM 1380 O O . PHE A 1 173 ? -3.369 -6.389 -22.540 1.00 43.78 173 PHE A O 1
ATOM 1387 N N . LYS A 1 174 ? -1.824 -5.083 -21.562 1.00 44.72 174 LYS A N 1
ATOM 1388 C CA . LYS A 1 174 ? -2.114 -3.896 -22.389 1.00 44.72 174 LYS A CA 1
ATOM 1389 C C . LYS A 1 174 ? -1.005 -3.580 -23.383 1.00 44.72 174 LYS A C 1
ATOM 1391 O O . LYS A 1 174 ? 0.180 -3.600 -22.989 1.00 44.72 174 LYS A O 1
#

Secondary structure (DSSP, 8-state):
--HHHHHHHHHTT---------TTSTHHHHHHHHHHHHH-TTHHHHHHHHHHHHHHHT-SEEEEE-TTT--EEEE-SSPPPHHHHHHHHHHHHHHHHHHHHHS--TT-----------------------------------EEEEE-TTS-EEEEEEEETTTEEEEEEE-S--

Radius of gyration: 22.29 Å; chains: 1; bounding box: 59×59×56 Å

pLDDT: mean 73.55, std 20.84, range [30.56, 96.25]

InterPro domains:
  IPR006762 Gtr1/RagA G protein [PF04670] (10-92)
  IPR006762 Gtr1/RagA G protein [PTHR11259] (3-167)
  IPR027417 P-loop containing nucleoside triphosphate hydrolase [G3DSA:3.40.50.300] (1-40)

Organism: Rhizopus stolonifer (NCBI:txid4846)